Protein AF-A0A954NWB4-F1 (afdb_monomer)

Mean predicted aligned error: 10.96 Å

Foldseek 3Di:
DWDQDPVRDIRDDDPDDPVVVLVVCCVPFCPPPPLLNLLVVLLCCCPVVVDDLVVSCVVVVHDSVVNVVSPVVNVVVVVVVCVVPPPPPCPPPPPPDD

Secondary structure (DSSP, 8-state):
-EEE-TTS-EEEPP---HHHHHHHHIIIIITT-HHHHHHHHHHHHHHTS---HHHHHHHHT--HHHHHHHHHHHHHHHHHHHHT-GGGG---STT---

Nearest PDB structures (foldseek):
  3hug-assembly6_K  TM=6.829E-01  e=3.102E-02  Mycobacterium tuberculosis H37Rv
  3hug-assembly1_C  TM=6.570E-01  e=5.133E-02  Mycobacterium tuberculosis H37Rv
  6kon-assembly1_F  TM=6.751E-01  e=4.526E-02  Mycobacterium tuberculosis H37Rv
  1s7o-assembly1_C  TM=6.847E-01  e=1.092E-01  Streptococcus pyogenes serotype M3
  3hug-assembly4_M  TM=6.579E-01  e=9.631E-02  Mycobacterium tuberculosis H37Rv

Radius of gyration: 16.56 Å; Cα contacts (8 Å, |Δi|>4): 60; chains: 1; bounding box: 30×27×53 Å

Sequence (98 aa):
MSVAKPNGTKVVLPRTGADEFWQTVHDHYAGDDARKWKYLAMLALRENAGWPLDRIGNVFGHPKGHITRCLRRIKEELRGSFYRSPDFLELSDDNFEL

Solvent-accessible surface area (backbone atoms only — not comparable to full-atom values): 5932 Å² total; per-residue (Å²): 100,71,50,69,46,99,88,67,53,71,42,72,48,76,92,62,53,73,64,57,51,52,48,51,50,37,63,76,72,24,59,89,39,65,67,49,44,54,33,51,54,53,40,43,41,39,72,75,68,62,48,54,57,60,63,53,12,62,76,71,76,40,56,47,73,56,48,53,51,43,46,52,49,49,53,51,53,51,49,57,54,54,76,73,43,82,69,78,73,65,70,73,81,85,81,79,79,135

Structure (mmCIF, N/CA/C/O backbone):
data_AF-A0A954NWB4-F1
#
_entry.id   AF-A0A954NWB4-F1
#
loop_
_atom_site.group_PDB
_atom_site.id
_atom_site.type_symbol
_atom_site.label_atom_id
_atom_site.label_alt_id
_atom_site.label_comp_id
_atom_site.label_asym_id
_atom_site.label_entity_id
_atom_site.label_seq_id
_atom_site.pdbx_PDB_ins_code
_atom_site.Cartn_x
_atom_site.Cartn_y
_atom_site.Cartn_z
_atom_site.occupancy
_atom_site.B_iso_or_equiv
_atom_site.auth_seq_id
_atom_site.auth_comp_id
_atom_site.auth_asym_id
_atom_site.auth_atom_id
_atom_site.pdbx_PDB_model_num
ATOM 1 N N . MET A 1 1 ? -19.387 -4.746 -15.414 1.00 50.84 1 MET A N 1
ATOM 2 C CA . MET A 1 1 ? -20.187 -3.507 -15.249 1.00 50.84 1 MET A CA 1
ATOM 3 C C . MET A 1 1 ? -19.360 -2.334 -15.757 1.00 50.84 1 MET A C 1
ATOM 5 O O . MET A 1 1 ? -18.149 -2.480 -15.832 1.00 50.84 1 MET A O 1
ATOM 9 N N . SER A 1 2 ? -19.962 -1.199 -16.114 1.00 41.84 2 SER A N 1
ATOM 10 C CA . SER A 1 2 ? -19.205 0.010 -16.475 1.00 41.84 2 SER A CA 1
ATOM 11 C C . SER A 1 2 ? -19.595 1.176 -15.580 1.00 41.84 2 SER A C 1
ATOM 13 O O . SER A 1 2 ? -20.780 1.351 -15.308 1.00 41.84 2 SER A O 1
ATOM 15 N N . VAL A 1 3 ? -18.617 1.981 -15.176 1.00 60.47 3 VAL A N 1
ATOM 16 C CA . VAL A 1 3 ? -18.827 3.225 -14.429 1.00 60.47 3 VAL A CA 1
ATOM 17 C C . VAL A 1 3 ? -18.478 4.390 -15.345 1.00 60.47 3 VAL A C 1
ATOM 19 O O . VAL A 1 3 ? -17.403 4.411 -15.939 1.00 60.47 3 VAL A O 1
ATOM 22 N N . ALA A 1 4 ? -19.384 5.355 -15.478 1.00 60.03 4 ALA A N 1
ATOM 23 C CA . ALA A 1 4 ? -19.098 6.600 -16.178 1.00 60.03 4 ALA A CA 1
ATOM 24 C C . ALA A 1 4 ? -18.468 7.596 -15.198 1.00 60.03 4 ALA A C 1
ATOM 26 O O . ALA A 1 4 ? -19.029 7.874 -14.137 1.00 60.03 4 ALA A O 1
ATOM 27 N N . LYS A 1 5 ? -17.293 8.126 -15.540 1.00 61.66 5 LYS A N 1
ATOM 28 C CA . LYS A 1 5 ? -16.708 9.267 -14.832 1.00 61.66 5 LYS A CA 1
ATOM 29 C C . LYS A 1 5 ? -17.527 10.541 -15.130 1.00 61.66 5 LYS A C 1
ATOM 31 O O . LYS A 1 5 ? -18.162 10.616 -16.181 1.00 61.66 5 LYS A O 1
ATOM 36 N N . PRO A 1 6 ? -17.471 11.577 -14.269 1.00 60.72 6 PRO A N 1
ATOM 37 C CA . PRO A 1 6 ? -18.175 12.848 -14.495 1.00 60.72 6 PRO A CA 1
ATOM 38 C C . PRO A 1 6 ? -17.804 13.564 -15.803 1.00 60.72 6 PRO A C 1
ATOM 40 O O . PRO A 1 6 ? -18.584 14.356 -16.314 1.00 60.72 6 PRO A O 1
ATOM 43 N N . ASN A 1 7 ? -16.626 13.271 -16.360 1.00 75.69 7 ASN A N 1
ATOM 44 C CA . ASN A 1 7 ? -16.160 13.781 -17.652 1.00 75.69 7 ASN A CA 1
ATOM 45 C C . ASN A 1 7 ? -16.681 12.969 -18.860 1.00 75.69 7 ASN A C 1
ATOM 47 O O . ASN A 1 7 ? -16.191 13.152 -19.969 1.00 75.69 7 ASN A O 1
ATOM 51 N N . GLY A 1 8 ? -17.609 12.031 -18.650 1.00 70.19 8 GLY A N 1
ATOM 52 C CA . GLY A 1 8 ? -18.192 11.194 -19.701 1.00 70.19 8 GLY A CA 1
ATOM 53 C C . GLY A 1 8 ? -17.368 9.960 -20.080 1.00 70.19 8 GLY A C 1
ATOM 54 O O . GLY A 1 8 ? -17.852 9.127 -20.844 1.00 70.19 8 GLY A O 1
ATOM 55 N N . THR A 1 9 ? -16.159 9.775 -19.534 1.00 76.19 9 THR A N 1
ATOM 56 C CA . THR A 1 9 ? -15.348 8.586 -19.831 1.00 76.19 9 THR A CA 1
ATOM 57 C C . THR A 1 9 ? -15.987 7.340 -19.221 1.00 76.19 9 THR A C 1
ATOM 59 O O . THR A 1 9 ? -16.105 7.216 -17.997 1.00 76.19 9 THR A O 1
ATOM 62 N N . LYS A 1 10 ? -16.372 6.387 -20.072 1.00 55.59 10 LYS A N 1
ATOM 63 C CA . LYS A 1 10 ? -16.905 5.090 -19.653 1.00 55.59 10 LYS A CA 1
ATOM 64 C C . LYS A 1 10 ? -15.752 4.155 -19.298 1.00 55.59 10 LYS A C 1
ATOM 66 O O . LYS A 1 10 ? -15.030 3.690 -20.168 1.00 55.59 10 LYS A O 1
ATOM 71 N N . VAL A 1 11 ? -15.596 3.862 -18.013 1.00 64.69 11 VAL A N 1
ATOM 72 C CA . VAL A 1 11 ? -14.628 2.881 -17.522 1.00 64.69 11 VAL A CA 1
ATOM 73 C C . VAL A 1 11 ? -15.321 1.528 -17.458 1.00 64.69 11 VAL A C 1
ATOM 75 O O . VAL A 1 11 ? -16.252 1.327 -16.672 1.00 64.69 11 VAL A O 1
ATOM 78 N N . VAL A 1 12 ? -14.895 0.595 -18.306 1.00 64.81 12 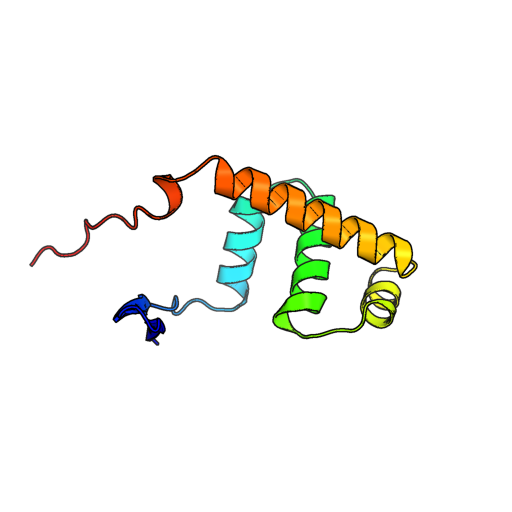VAL A N 1
ATOM 79 C CA . VAL A 1 12 ? -15.311 -0.805 -18.207 1.00 64.81 12 VAL A CA 1
ATOM 80 C C . VAL A 1 12 ? -14.546 -1.422 -17.046 1.00 64.81 12 VAL A C 1
ATOM 82 O O . VAL A 1 12 ? -13.321 -1.472 -17.062 1.00 64.81 12 VAL A O 1
ATOM 85 N N . LEU A 1 13 ? -15.267 -1.859 -16.014 1.00 55.25 13 LEU A N 1
ATOM 86 C CA . LEU A 1 13 ? -14.651 -2.606 -14.928 1.00 55.25 13 LEU A CA 1
ATOM 87 C C . LEU A 1 13 ? -14.419 -4.039 -15.424 1.00 55.25 13 LEU A C 1
ATOM 89 O O . LEU A 1 13 ? -15.395 -4.663 -15.876 1.00 55.25 13 LEU A O 1
ATOM 93 N N . PRO A 1 14 ? -13.178 -4.555 -15.351 1.00 58.75 14 PRO A N 1
ATOM 94 C CA . PRO A 1 14 ? -12.882 -5.942 -15.680 1.00 58.75 14 PRO A CA 1
ATOM 95 C C . PRO A 1 14 ? -13.857 -6.877 -14.957 1.00 58.75 14 PRO A C 1
ATOM 97 O O . PRO A 1 14 ? -14.180 -6.669 -13.787 1.00 58.75 14 PRO A O 1
ATOM 100 N N . ARG A 1 15 ? -14.359 -7.903 -15.654 1.00 63.03 15 ARG A N 1
ATOM 101 C CA . ARG A 1 15 ? -15.210 -8.957 -15.060 1.00 63.03 15 ARG A CA 1
ATOM 102 C C . ARG A 1 15 ? -14.378 -10.011 -14.316 1.00 63.03 15 ARG A C 1
ATOM 104 O O . ARG A 1 15 ? -14.805 -11.152 -14.191 1.00 63.03 15 ARG A O 1
ATOM 111 N N . THR A 1 16 ? -13.187 -9.629 -13.884 1.00 64.75 16 THR A N 1
ATOM 112 C CA . THR A 1 16 ? -12.193 -10.512 -13.299 1.00 64.75 16 THR A CA 1
ATOM 113 C C . THR A 1 16 ? -12.475 -10.706 -11.816 1.00 64.75 16 THR A C 1
ATOM 115 O O . THR A 1 16 ? -12.951 -9.790 -11.135 1.00 64.75 16 THR A O 1
ATOM 118 N N . GLY A 1 17 ? -12.199 -11.905 -11.308 1.00 71.00 17 GLY A N 1
ATOM 119 C CA . GLY A 1 17 ? -12.298 -12.191 -9.876 1.00 71.00 17 G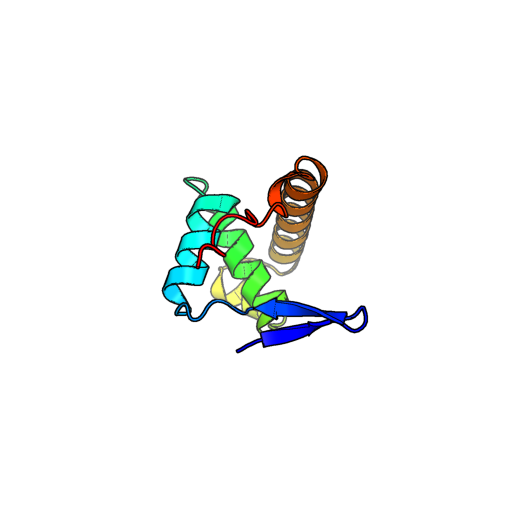LY A CA 1
ATOM 120 C C . GLY A 1 17 ? -11.296 -11.365 -9.060 1.00 71.00 17 GLY A C 1
ATOM 121 O O . GLY A 1 17 ? -10.353 -10.788 -9.606 1.00 71.00 17 GLY A O 1
ATOM 122 N N . ALA A 1 18 ? -11.473 -11.326 -7.734 1.00 69.69 18 ALA A N 1
ATOM 123 C CA . ALA A 1 18 ? -10.500 -10.689 -6.840 1.00 69.69 18 ALA A CA 1
ATOM 124 C C . ALA A 1 18 ? -9.088 -11.270 -7.042 1.00 69.69 18 ALA A C 1
ATOM 126 O O . ALA A 1 18 ? -8.113 -10.526 -7.006 1.00 69.69 18 ALA A O 1
ATOM 127 N N . ASP A 1 19 ? -8.994 -12.568 -7.332 1.00 78.88 19 ASP A N 1
ATOM 128 C CA . ASP A 1 19 ? -7.730 -13.281 -7.522 1.00 78.88 19 ASP A CA 1
ATOM 129 C C . ASP A 1 19 ? -6.960 -12.794 -8.757 1.00 78.88 19 ASP A C 1
ATOM 131 O O . ASP A 1 19 ? -5.779 -12.480 -8.658 1.00 78.88 19 ASP A O 1
ATOM 135 N N . GLU A 1 20 ? -7.629 -12.633 -9.900 1.00 79.50 20 GLU A N 1
ATOM 136 C CA . GLU A 1 20 ? -7.013 -12.121 -11.135 1.00 79.50 20 GLU A CA 1
ATOM 137 C C . GLU A 1 20 ? -6.558 -10.663 -10.988 1.00 79.50 20 GLU A C 1
ATOM 139 O O . GLU A 1 20 ? -5.494 -10.278 -11.481 1.00 79.50 20 GLU A O 1
ATOM 144 N N . PHE A 1 21 ? -7.328 -9.848 -10.259 1.00 81.56 21 PHE A N 1
ATOM 145 C CA . PHE A 1 21 ? -6.904 -8.495 -9.912 1.00 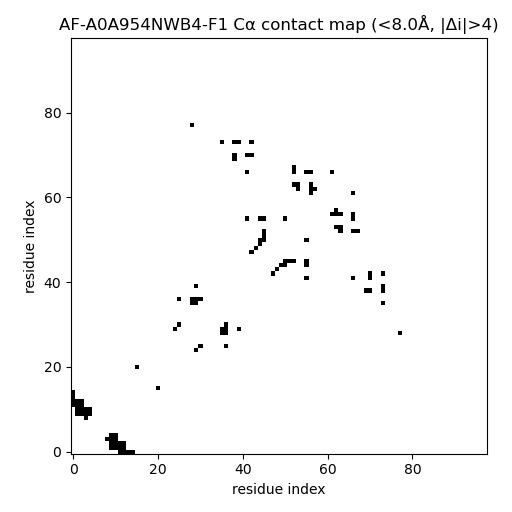81.56 21 PHE A CA 1
ATOM 146 C C . PHE A 1 21 ? -5.630 -8.520 -9.061 1.00 81.56 21 PHE A C 1
ATOM 148 O O . PHE A 1 21 ? -4.673 -7.810 -9.370 1.00 81.56 21 PHE A O 1
ATOM 155 N N . TRP A 1 22 ? -5.586 -9.345 -8.011 1.00 84.25 22 TRP A N 1
ATOM 156 C CA . TRP A 1 22 ? -4.408 -9.443 -7.150 1.00 84.25 22 TRP A CA 1
ATOM 157 C C . TRP A 1 22 ? -3.193 -10.011 -7.875 1.00 84.25 22 TRP A C 1
ATOM 159 O O . TRP A 1 22 ? -2.092 -9.525 -7.627 1.00 84.25 22 TRP A O 1
ATOM 169 N N . GLN A 1 23 ? -3.389 -10.948 -8.801 1.00 86.62 23 GLN A N 1
ATOM 170 C CA . GLN A 1 23 ? -2.333 -11.461 -9.669 1.00 86.62 23 GLN A CA 1
ATOM 171 C C . GLN A 1 23 ? -1.759 -10.347 -10.551 1.00 86.62 23 GLN A C 1
ATOM 173 O O . GLN A 1 23 ? -0.556 -10.111 -10.547 1.00 86.62 23 GLN A O 1
ATOM 178 N N . THR A 1 24 ? -2.624 -9.567 -11.202 1.00 86.25 24 THR A N 1
ATOM 179 C CA . THR A 1 24 ? -2.209 -8.411 -12.012 1.00 86.25 24 THR A CA 1
ATOM 180 C C . THR A 1 24 ? -1.430 -7.396 -11.167 1.00 86.25 24 THR A C 1
ATOM 182 O O . THR A 1 24 ? -0.368 -6.918 -11.563 1.00 86.25 24 THR A O 1
ATOM 185 N N . VAL A 1 25 ? -1.924 -7.069 -9.967 1.00 86.88 25 VAL A N 1
ATOM 186 C CA . VAL A 1 25 ? -1.230 -6.134 -9.069 1.00 86.88 25 VAL A CA 1
ATOM 187 C C . VAL A 1 25 ? 0.127 -6.688 -8.634 1.00 86.88 25 VAL A C 1
ATOM 189 O O . VAL A 1 25 ? 1.102 -5.934 -8.578 1.00 86.88 25 VAL A O 1
ATOM 192 N N . HIS A 1 26 ? 0.197 -7.981 -8.321 1.00 89.38 26 HIS A N 1
ATOM 193 C CA . HIS A 1 26 ? 1.437 -8.650 -7.962 1.00 89.38 26 HIS A CA 1
ATOM 194 C C . HIS A 1 26 ? 2.452 -8.538 -9.103 1.00 89.38 26 HIS A C 1
ATOM 196 O O . HIS A 1 26 ? 3.521 -7.964 -8.901 1.00 89.38 26 HIS A O 1
ATOM 202 N N . ASP A 1 27 ? 2.089 -8.978 -10.303 1.00 88.94 27 ASP A N 1
ATOM 203 C CA . ASP A 1 27 ? 3.008 -9.090 -11.437 1.00 88.94 27 ASP A CA 1
ATOM 204 C C . ASP A 1 27 ? 3.516 -7.727 -11.915 1.00 88.94 27 ASP A C 1
ATOM 206 O O . ASP A 1 27 ? 4.702 -7.569 -12.202 1.00 88.94 27 ASP A O 1
ATOM 210 N N . HIS A 1 28 ? 2.652 -6.708 -11.928 1.00 86.62 28 HIS A N 1
ATOM 211 C CA . HIS A 1 28 ? 3.027 -5.384 -12.427 1.00 86.62 28 HIS A CA 1
ATOM 212 C C . HIS A 1 28 ? 3.725 -4.491 -11.395 1.00 86.62 28 HIS A C 1
ATOM 214 O O . HIS A 1 28 ? 4.546 -3.655 -11.778 1.00 86.62 28 HIS A O 1
ATOM 220 N N . TYR A 1 29 ? 3.408 -4.615 -10.100 1.00 87.25 29 TYR A N 1
ATOM 221 C CA . TYR A 1 29 ? 3.897 -3.661 -9.091 1.00 87.25 29 TYR A CA 1
ATOM 222 C C . TYR A 1 29 ? 4.840 -4.264 -8.050 1.00 87.25 29 TYR A C 1
ATOM 224 O O . TYR A 1 29 ? 5.710 -3.544 -7.542 1.00 87.25 29 TYR A O 1
ATOM 232 N N . ALA A 1 30 ? 4.689 -5.544 -7.707 1.00 90.81 30 ALA A N 1
ATOM 233 C CA . ALA A 1 30 ? 5.576 -6.217 -6.761 1.00 90.81 30 ALA A CA 1
ATOM 234 C C . ALA A 1 30 ? 6.662 -7.034 -7.469 1.00 90.81 30 ALA A C 1
ATOM 236 O O . ALA A 1 30 ? 7.835 -6.894 -7.112 1.00 90.81 30 ALA A O 1
ATOM 237 N N . GLY A 1 31 ? 6.285 -7.843 -8.464 1.00 90.31 31 GLY A N 1
ATOM 238 C CA . GLY A 1 31 ? 7.139 -8.888 -9.021 1.00 90.31 31 GLY A CA 1
ATOM 239 C C . GLY A 1 31 ? 7.712 -9.751 -7.896 1.00 90.31 31 GLY A C 1
ATOM 240 O O . GLY A 1 31 ? 6.989 -10.171 -6.997 1.00 90.31 31 GLY A O 1
ATOM 241 N N . ASP A 1 32 ? 9.034 -9.910 -7.877 1.00 89.88 32 ASP A N 1
ATOM 242 C CA . ASP A 1 32 ? 9.740 -10.681 -6.844 1.00 89.88 32 ASP A CA 1
ATOM 243 C C . ASP A 1 32 ? 10.009 -9.897 -5.536 1.00 89.88 32 ASP A C 1
ATOM 245 O O . ASP A 1 32 ? 10.546 -10.445 -4.568 1.00 89.88 32 ASP A O 1
ATOM 249 N N . ASP A 1 33 ? 9.662 -8.603 -5.455 1.00 93.62 33 ASP A N 1
ATOM 250 C CA . ASP A 1 33 ? 9.878 -7.792 -4.246 1.00 93.62 33 ASP A CA 1
ATOM 251 C C . ASP A 1 33 ? 8.778 -8.072 -3.202 1.00 93.62 33 ASP A C 1
ATOM 253 O O . ASP A 1 33 ? 7.761 -7.375 -3.095 1.00 93.62 33 ASP A O 1
ATOM 257 N N . ALA A 1 34 ? 9.031 -9.071 -2.354 1.00 92.69 34 ALA A N 1
ATOM 258 C CA . ALA A 1 34 ? 8.146 -9.456 -1.252 1.00 92.69 34 ALA A CA 1
ATOM 259 C C . ALA A 1 34 ? 7.834 -8.300 -0.278 1.00 92.69 34 ALA A C 1
ATOM 261 O O . ALA A 1 34 ? 6.761 -8.255 0.336 1.00 92.69 34 ALA A O 1
ATOM 262 N N . ARG A 1 35 ? 8.744 -7.327 -0.128 1.00 94.88 35 ARG A N 1
ATOM 263 C CA . ARG A 1 35 ? 8.502 -6.136 0.698 1.00 94.88 35 ARG A CA 1
ATOM 264 C C . ARG A 1 35 ? 7.475 -5.228 0.025 1.00 94.88 35 ARG A C 1
ATOM 266 O O . ARG A 1 35 ? 6.573 -4.752 0.717 1.00 94.88 35 ARG A O 1
ATOM 273 N N . LYS A 1 36 ? 7.578 -4.984 -1.286 1.00 94.50 36 LYS A N 1
ATOM 274 C CA . LYS A 1 36 ? 6.553 -4.229 -2.030 1.00 94.50 36 LYS A CA 1
ATOM 275 C C . LYS A 1 36 ? 5.206 -4.920 -1.960 1.00 94.50 36 LYS A C 1
ATOM 277 O O . LYS A 1 36 ? 4.222 -4.247 -1.662 1.00 94.50 36 LYS A O 1
ATOM 282 N N . TRP A 1 37 ? 5.167 -6.241 -2.126 1.00 95.19 37 TRP A N 1
ATOM 283 C CA . TRP A 1 37 ? 3.920 -6.993 -2.016 1.00 95.19 37 TRP A CA 1
ATOM 284 C C . TRP A 1 37 ? 3.245 -6.796 -0.655 1.00 95.19 37 TRP A C 1
ATOM 286 O O . TRP A 1 37 ? 2.078 -6.409 -0.568 1.00 95.19 37 TRP A O 1
ATOM 296 N N . LYS A 1 38 ? 4.022 -6.918 0.429 1.00 95.62 38 LYS A N 1
ATOM 297 C CA . LYS A 1 38 ? 3.549 -6.623 1.787 1.00 95.62 38 LYS A CA 1
ATOM 298 C C . LYS A 1 38 ? 3.019 -5.190 1.925 1.00 95.62 38 LYS A C 1
ATOM 300 O O . LYS A 1 38 ? 2.015 -4.974 2.602 1.00 95.62 38 LYS A O 1
ATOM 305 N N . TYR A 1 39 ? 3.665 -4.201 1.310 1.00 96.69 39 TYR A N 1
ATOM 306 C CA . TYR A 1 39 ? 3.221 -2.806 1.398 1.00 96.69 39 TYR A CA 1
ATOM 307 C C . TYR A 1 39 ? 1.958 -2.535 0.579 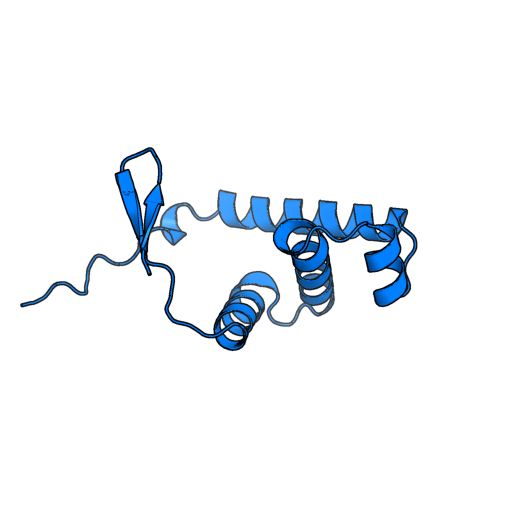1.00 96.69 39 TYR A C 1
ATOM 309 O O . TYR A 1 39 ? 1.117 -1.754 1.023 1.00 96.69 39 TYR A O 1
ATOM 317 N N . LEU A 1 40 ? 1.794 -3.191 -0.571 1.00 95.12 40 LEU A N 1
ATOM 318 C CA . LEU A 1 40 ? 0.571 -3.132 -1.372 1.00 95.12 40 LEU A CA 1
ATOM 319 C C . LEU A 1 40 ? -0.612 -3.740 -0.613 1.00 95.12 40 LEU A C 1
ATOM 321 O O . LEU A 1 40 ? -1.678 -3.131 -0.569 1.00 95.12 40 LEU A O 1
ATOM 325 N N . ALA A 1 41 ? -0.405 -4.857 0.089 1.00 94.69 41 ALA A N 1
ATOM 326 C CA . ALA A 1 41 ? -1.424 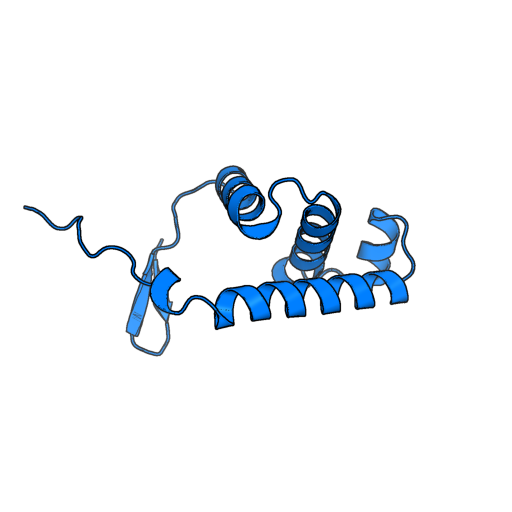-5.433 0.967 1.00 94.69 41 ALA A CA 1
ATOM 327 C C . ALA A 1 41 ? -1.823 -4.471 2.106 1.00 94.69 41 ALA A C 1
ATOM 329 O O . ALA A 1 41 ? -3.009 -4.253 2.360 1.00 94.69 41 ALA A O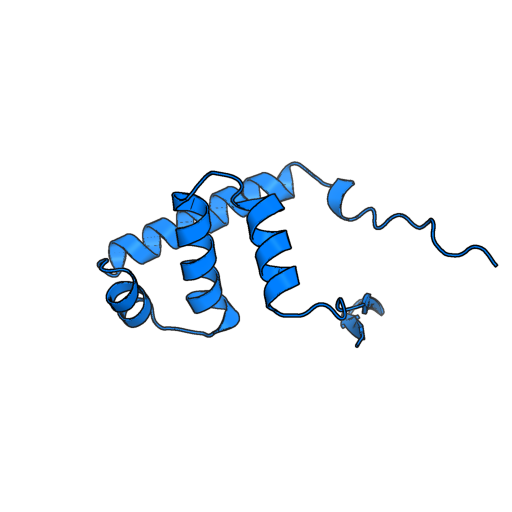 1
ATOM 330 N N . MET A 1 42 ? -0.847 -3.827 2.763 1.00 96.88 42 MET A N 1
ATOM 331 C CA . MET A 1 42 ? -1.126 -2.789 3.770 1.00 96.88 42 MET A CA 1
ATOM 332 C C . MET A 1 42 ? -1.906 -1.610 3.179 1.00 96.88 42 MET A C 1
ATOM 334 O O . MET A 1 42 ? -2.811 -1.079 3.825 1.00 96.88 42 MET A O 1
ATOM 338 N N . LEU A 1 43 ? -1.548 -1.188 1.964 1.00 96.06 43 LEU A N 1
ATOM 339 C CA . LEU A 1 43 ? -2.196 -0.085 1.264 1.00 96.06 43 LEU A CA 1
ATOM 340 C C . LEU A 1 43 ? -3.650 -0.418 0.931 1.00 96.06 43 LEU A C 1
ATOM 342 O O . LEU A 1 43 ? -4.525 0.401 1.193 1.00 96.06 43 LEU A O 1
ATOM 346 N N . ALA A 1 44 ? -3.918 -1.624 0.435 1.00 93.19 44 ALA A N 1
ATOM 347 C CA . ALA A 1 44 ? -5.265 -2.097 0.149 1.00 93.19 44 ALA A CA 1
ATOM 348 C C . ALA A 1 44 ? -6.153 -2.109 1.399 1.00 93.19 44 ALA A C 1
ATOM 350 O O . ALA A 1 44 ? -7.270 -1.592 1.376 1.00 93.19 44 ALA A O 1
ATOM 351 N N . LEU A 1 45 ? -5.645 -2.628 2.521 1.00 92.81 45 LEU A N 1
ATOM 352 C CA . LEU A 1 45 ? -6.379 -2.611 3.789 1.00 92.81 45 LEU A CA 1
ATOM 353 C C . LEU A 1 45 ? -6.684 -1.184 4.243 1.0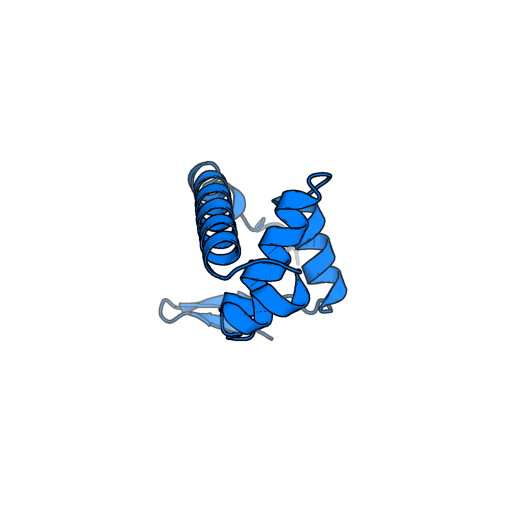0 92.81 45 LEU A C 1
ATOM 355 O O . LEU A 1 45 ? -7.775 -0.911 4.743 1.00 92.81 45 LEU A O 1
ATOM 359 N N . ARG A 1 46 ? -5.734 -0.262 4.053 1.00 95.50 46 ARG A N 1
ATOM 360 C CA . ARG A 1 46 ? -5.912 1.128 4.460 1.00 95.50 46 ARG A CA 1
ATOM 361 C C . ARG A 1 46 ? -6.906 1.880 3.578 1.00 95.50 46 ARG A C 1
ATOM 363 O O . ARG A 1 46 ? -7.795 2.532 4.114 1.00 95.50 46 ARG A O 1
ATOM 370 N N . GLU A 1 47 ? -6.716 1.845 2.266 1.00 91.81 47 GLU A N 1
ATOM 371 C CA . GLU A 1 47 ? -7.415 2.728 1.325 1.00 91.81 47 GLU A CA 1
ATOM 372 C C . GLU A 1 47 ? -8.705 2.101 0.784 1.00 91.81 47 GLU A C 1
ATOM 374 O O . GLU A 1 47 ? -9.686 2.815 0.607 1.00 91.81 47 GLU A O 1
ATOM 379 N N . ASN A 1 48 ? -8.745 0.777 0.587 1.00 87.62 48 ASN A N 1
ATOM 380 C CA . ASN A 1 48 ? -9.918 0.103 0.015 1.00 87.62 48 ASN A CA 1
ATOM 381 C C . ASN A 1 48 ? -10.864 -0.415 1.103 1.00 87.62 48 ASN A C 1
ATOM 383 O O . ASN A 1 48 ? -12.078 -0.340 0.950 1.00 87.62 48 ASN A O 1
ATOM 387 N N . ALA A 1 49 ? -10.316 -0.936 2.207 1.00 87.56 49 ALA A N 1
ATOM 388 C CA . ALA A 1 49 ? -11.110 -1.484 3.310 1.00 87.56 49 ALA A CA 1
ATOM 389 C C . ALA A 1 49 ? -11.258 -0.521 4.504 1.00 87.56 49 ALA A C 1
ATOM 391 O O . ALA A 1 49 ? -11.967 -0.832 5.460 1.00 87.56 49 ALA A O 1
ATOM 392 N N . GLY A 1 50 ? -10.581 0.633 4.485 1.00 92.00 50 GLY A N 1
ATOM 393 C CA . GLY A 1 50 ? -10.697 1.660 5.525 1.00 92.00 50 GLY A CA 1
ATOM 394 C C . GLY A 1 50 ? -10.107 1.270 6.883 1.00 92.00 50 GLY A C 1
ATOM 395 O O . GLY A 1 50 ? -10.444 1.883 7.898 1.00 92.00 50 GLY A O 1
ATOM 396 N N . TRP A 1 51 ? -9.232 0.261 6.946 1.00 96.06 51 TRP A N 1
ATOM 397 C CA . TRP A 1 51 ? -8.706 -0.220 8.221 1.00 96.06 51 TRP A CA 1
ATOM 398 C C . TRP A 1 51 ? -7.878 0.863 8.932 1.00 96.06 51 TRP A C 1
ATOM 400 O O . TRP A 1 51 ? -7.108 1.603 8.299 1.00 96.06 51 TRP A O 1
ATOM 410 N N . PRO A 1 52 ? -7.995 0.976 10.265 1.00 96.31 52 PRO A N 1
ATOM 411 C CA . PRO A 1 52 ? -7.174 1.888 11.042 1.00 96.31 52 PRO A CA 1
ATOM 412 C C . PRO A 1 52 ? -5.744 1.331 11.187 1.00 96.31 52 PRO A C 1
ATOM 414 O O . PRO A 1 52 ? -5.513 0.120 11.154 1.00 96.31 52 PRO A O 1
ATOM 417 N N . LEU A 1 53 ? -4.758 2.229 11.295 1.00 95.94 53 LEU A N 1
ATOM 418 C CA . LEU A 1 53 ? -3.329 1.880 11.200 1.00 95.94 53 LEU A CA 1
ATOM 419 C C . LEU A 1 53 ? -2.853 0.929 12.307 1.00 95.94 53 LEU A C 1
ATOM 421 O O . LEU A 1 53 ? -1.942 0.140 12.085 1.00 95.94 53 LEU A O 1
ATOM 425 N N . ASP A 1 54 ? -3.455 1.011 13.486 1.00 95.75 54 ASP A N 1
ATOM 426 C CA . ASP A 1 54 ? -3.233 0.120 14.625 1.00 95.75 54 ASP A CA 1
ATOM 427 C C . ASP A 1 54 ? -3.668 -1.319 14.320 1.00 95.75 54 ASP A C 1
ATOM 429 O O . ASP A 1 54 ? -2.895 -2.243 14.558 1.00 95.75 54 ASP A O 1
ATOM 433 N N . ARG A 1 55 ? -4.837 -1.529 13.698 1.00 95.38 55 ARG A N 1
ATOM 434 C CA . ARG A 1 55 ? -5.283 -2.876 13.295 1.00 95.38 55 ARG A CA 1
ATOM 435 C C . ARG A 1 55 ? -4.403 -3.480 12.211 1.00 95.38 55 ARG A C 1
ATOM 437 O O . ARG A 1 55 ? -4.080 -4.661 12.279 1.00 95.38 55 ARG A O 1
ATOM 444 N N . ILE A 1 56 ? -3.979 -2.667 11.245 1.00 96.25 56 ILE A N 1
ATOM 445 C CA . ILE A 1 56 ? -3.000 -3.093 10.236 1.00 96.25 56 ILE A CA 1
ATOM 446 C C . ILE A 1 56 ? -1.685 -3.469 10.934 1.00 96.25 56 ILE A C 1
ATOM 448 O O . ILE A 1 56 ? -1.130 -4.534 10.679 1.00 96.25 56 ILE A O 1
ATOM 452 N N . GLY A 1 57 ? -1.215 -2.637 11.866 1.00 95.75 57 GLY A N 1
ATOM 453 C CA . GLY A 1 57 ? -0.034 -2.918 12.679 1.00 95.75 57 GLY A CA 1
ATOM 454 C C . GLY A 1 57 ? -0.105 -4.268 13.390 1.00 95.75 57 GLY A C 1
ATOM 455 O O . GLY A 1 57 ? 0.828 -5.059 13.277 1.00 95.75 57 GLY A O 1
ATOM 456 N N . ASN A 1 58 ? -1.235 -4.571 14.029 1.00 95.31 58 ASN A N 1
ATOM 457 C CA . ASN A 1 58 ? -1.445 -5.833 14.739 1.00 95.31 58 ASN A CA 1
ATOM 458 C C . ASN A 1 58 ? -1.354 -7.056 13.814 1.00 95.31 58 ASN A C 1
ATOM 460 O O . ASN A 1 58 ? -0.693 -8.027 14.166 1.00 95.31 58 ASN A O 1
ATOM 464 N N . VAL A 1 59 ? -1.960 -7.003 12.622 1.00 95.88 59 VAL A N 1
ATOM 465 C CA . VAL A 1 59 ? -1.911 -8.116 11.653 1.00 95.88 59 VAL A CA 1
ATOM 466 C C . VAL A 1 59 ? -0.495 -8.348 11.129 1.00 95.88 59 VAL A C 1
ATOM 468 O O . VAL A 1 59 ? -0.070 -9.486 10.960 1.00 95.88 59 VAL A O 1
ATOM 471 N N . PHE A 1 60 ? 0.258 -7.276 10.878 1.00 94.12 60 PHE A N 1
ATOM 472 C CA . PHE A 1 60 ? 1.596 -7.377 10.292 1.00 94.12 60 PHE A CA 1
ATOM 473 C C . PHE A 1 60 ? 2.741 -7.416 11.313 1.00 94.12 60 PHE A C 1
ATOM 475 O O . PHE A 1 60 ? 3.901 -7.467 10.889 1.00 94.12 60 PHE A O 1
ATOM 482 N N . GLY A 1 61 ? 2.433 -7.378 12.614 1.00 95.06 61 GLY A N 1
ATOM 483 C CA . GLY A 1 61 ? 3.410 -7.393 13.705 1.00 95.06 61 GLY A CA 1
ATOM 484 C C . GLY A 1 61 ? 4.255 -6.120 13.801 1.00 95.06 61 GLY A C 1
ATOM 485 O O . GLY A 1 61 ? 5.430 -6.189 14.148 1.00 95.06 61 GLY A O 1
ATOM 486 N N . HIS A 1 62 ? 3.689 -4.959 13.456 1.00 96.12 62 HIS A N 1
ATOM 487 C CA . HIS A 1 62 ? 4.427 -3.701 13.315 1.00 96.12 62 HIS A CA 1
ATOM 488 C C . HIS A 1 62 ? 3.787 -2.540 14.081 1.00 96.12 62 HIS A C 1
ATOM 490 O O . HIS A 1 62 ? 2.565 -2.396 14.084 1.00 96.12 62 HIS A O 1
ATOM 496 N N . PRO A 1 63 ? 4.586 -1.622 14.657 1.00 96.56 63 PRO A N 1
ATOM 497 C CA . PRO A 1 63 ? 4.044 -0.430 15.293 1.00 96.56 63 PRO A CA 1
ATOM 498 C C . PRO A 1 63 ? 3.458 0.535 14.253 1.00 96.56 63 PRO A C 1
ATOM 500 O O . PRO A 1 63 ? 3.942 0.634 13.122 1.00 96.56 63 PRO A O 1
ATOM 503 N N . LYS A 1 64 ? 2.474 1.344 14.666 1.00 95.31 64 LYS A N 1
ATOM 504 C CA . LYS A 1 64 ? 1.784 2.332 13.811 1.00 95.31 64 LYS A CA 1
ATOM 505 C C . LYS A 1 64 ? 2.739 3.196 12.978 1.00 95.31 64 LYS A C 1
ATOM 507 O O . LYS A 1 64 ? 2.519 3.389 11.788 1.00 95.31 64 LYS A O 1
ATOM 512 N N . GLY A 1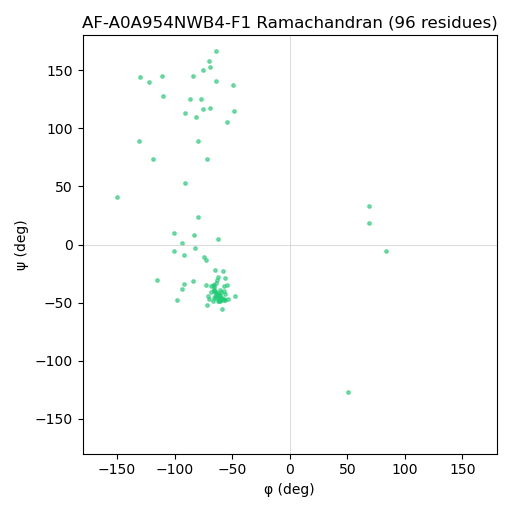 65 ? 3.823 3.691 13.582 1.00 96.75 65 GLY A N 1
ATOM 513 C CA . GLY A 1 65 ? 4.812 4.519 12.882 1.00 96.75 65 GLY A CA 1
ATOM 514 C C . GLY A 1 65 ? 5.546 3.782 11.756 1.00 96.75 65 GLY A C 1
ATOM 515 O O . GLY A 1 65 ? 5.872 4.391 10.739 1.00 96.75 65 GLY A O 1
ATOM 516 N N . HIS A 1 66 ? 5.771 2.473 11.908 1.00 96.81 66 HIS A N 1
ATOM 517 C CA . HIS A 1 66 ? 6.323 1.630 10.849 1.00 96.81 66 HIS A CA 1
ATOM 518 C C . HIS A 1 66 ? 5.325 1.530 9.689 1.00 96.81 66 HIS A C 1
ATOM 520 O O . HIS A 1 66 ? 5.699 1.824 8.557 1.00 96.81 66 HIS A O 1
ATOM 526 N N . ILE A 1 67 ? 4.050 1.234 9.975 1.00 97.62 67 ILE A N 1
ATOM 527 C CA . ILE A 1 67 ? 2.989 1.161 8.955 1.00 97.62 67 ILE A CA 1
ATOM 528 C C . ILE A 1 67 ? 2.888 2.470 8.164 1.00 97.62 67 ILE A C 1
ATOM 530 O O . ILE A 1 67 ? 2.908 2.449 6.935 1.00 97.62 67 ILE A O 1
ATOM 534 N N . THR A 1 68 ? 2.868 3.622 8.841 1.00 97.69 68 THR A N 1
ATOM 535 C CA . THR A 1 68 ? 2.823 4.935 8.176 1.00 97.69 68 THR A CA 1
ATOM 536 C C . THR A 1 68 ? 3.979 5.129 7.190 1.00 97.69 68 THR A C 1
ATOM 538 O O . THR A 1 68 ? 3.769 5.629 6.084 1.00 97.69 68 THR A O 1
ATOM 541 N N . ARG A 1 69 ? 5.203 4.723 7.555 1.00 97.88 69 ARG A N 1
ATOM 542 C CA . ARG A 1 69 ? 6.373 4.835 6.669 1.00 97.88 69 ARG A CA 1
ATOM 543 C C . ARG A 1 69 ? 6.279 3.898 5.467 1.00 97.88 69 ARG A C 1
ATOM 545 O O . ARG A 1 69 ? 6.600 4.331 4.364 1.00 97.88 69 ARG A O 1
ATOM 552 N N . CYS A 1 70 ? 5.818 2.662 5.657 1.00 96.94 70 CYS A N 1
ATOM 553 C CA . CYS A 1 70 ? 5.593 1.715 4.562 1.00 96.94 70 CYS A CA 1
ATOM 554 C C . CYS A 1 70 ? 4.575 2.254 3.556 1.00 96.94 70 CYS A C 1
ATOM 556 O O . CYS A 1 70 ? 4.856 2.282 2.361 1.00 96.94 70 CYS A O 1
ATOM 558 N N . LEU A 1 71 ? 3.438 2.758 4.050 1.00 97.38 71 LEU A N 1
ATOM 559 C CA . LEU A 1 71 ? 2.379 3.334 3.221 1.00 97.38 71 LEU A CA 1
ATOM 560 C C . LEU A 1 71 ? 2.855 4.564 2.447 1.00 97.38 71 LEU A C 1
ATOM 562 O O . LEU A 1 71 ? 2.568 4.697 1.260 1.00 97.38 71 LEU A O 1
ATOM 566 N N . ARG A 1 72 ? 3.604 5.460 3.098 1.00 97.31 72 ARG A N 1
ATOM 567 C CA . ARG A 1 72 ? 4.194 6.621 2.423 1.00 97.31 72 ARG A CA 1
ATOM 568 C C . ARG A 1 72 ? 5.140 6.182 1.307 1.00 97.31 72 ARG A C 1
ATOM 570 O O . ARG A 1 72 ? 4.998 6.645 0.180 1.00 97.31 72 ARG A O 1
ATOM 577 N N . ARG A 1 73 ? 6.038 5.243 1.609 1.00 96.25 73 ARG A N 1
ATOM 578 C CA . ARG A 1 73 ? 7.031 4.741 0.659 1.00 96.25 73 ARG A CA 1
ATOM 579 C C . ARG A 1 73 ? 6.389 4.078 -0.558 1.00 96.25 73 ARG A C 1
ATOM 581 O O . ARG A 1 73 ? 6.758 4.414 -1.672 1.00 96.25 73 ARG A O 1
ATOM 588 N N . ILE A 1 74 ? 5.411 3.186 -0.377 1.00 95.12 74 ILE A N 1
ATOM 589 C CA . ILE A 1 74 ? 4.764 2.531 -1.526 1.00 95.12 74 ILE A CA 1
ATOM 590 C C . ILE A 1 74 ? 3.955 3.523 -2.370 1.00 95.12 74 ILE A C 1
ATOM 592 O O . ILE A 1 74 ? 3.964 3.422 -3.589 1.00 95.12 74 ILE A O 1
ATOM 596 N N . LYS A 1 75 ? 3.325 4.541 -1.763 1.00 94.69 75 LYS A N 1
ATOM 597 C CA . LYS A 1 75 ? 2.651 5.614 -2.517 1.00 94.69 75 LYS A CA 1
ATOM 598 C C . LYS A 1 75 ? 3.637 6.449 -3.340 1.00 94.69 75 LYS A C 1
ATOM 600 O O . LYS A 1 75 ? 3.317 6.817 -4.466 1.00 94.69 75 LYS A O 1
ATOM 605 N N . GLU A 1 76 ? 4.808 6.764 -2.787 1.00 94.00 76 GLU A N 1
ATOM 606 C CA . GLU A 1 76 ? 5.887 7.460 -3.502 1.00 94.00 76 GLU A CA 1
ATOM 607 C C . GLU A 1 76 ? 6.428 6.600 -4.660 1.00 94.00 76 GLU A C 1
ATOM 609 O O . GLU A 1 76 ? 6.539 7.098 -5.779 1.00 94.00 76 GLU A O 1
ATOM 614 N N . GLU A 1 77 ? 6.679 5.307 -4.424 1.00 91.12 77 GLU A N 1
ATOM 615 C CA . GLU A 1 77 ? 7.134 4.352 -5.448 1.00 91.12 77 GLU A CA 1
ATOM 616 C C . GLU A 1 77 ? 6.100 4.212 -6.587 1.00 91.12 77 GLU A C 1
ATOM 618 O O . GLU A 1 77 ? 6.457 4.343 -7.759 1.00 91.12 77 GLU A O 1
ATOM 623 N N . LEU A 1 78 ? 4.812 4.041 -6.261 1.00 89.31 78 LEU A N 1
ATOM 624 C CA . LEU A 1 78 ? 3.731 3.960 -7.252 1.00 89.31 78 LEU A CA 1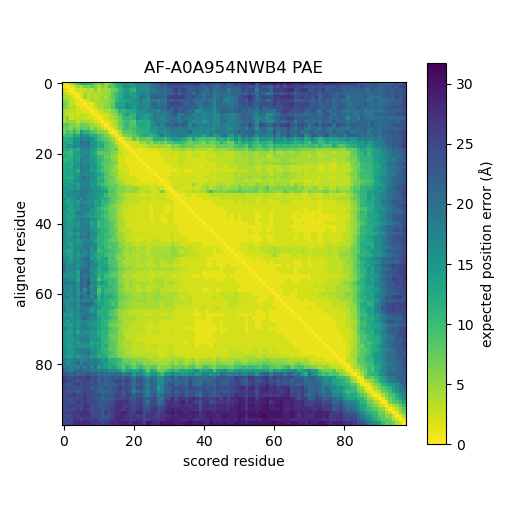
ATOM 625 C C . LEU A 1 78 ? 3.613 5.246 -8.074 1.00 89.31 78 LEU A C 1
ATOM 627 O O . LEU A 1 78 ? 3.568 5.186 -9.300 1.00 89.31 78 LEU A O 1
ATOM 631 N N . ARG A 1 79 ? 3.612 6.418 -7.421 1.00 87.81 79 ARG A N 1
ATOM 632 C CA . ARG A 1 79 ? 3.594 7.709 -8.128 1.00 87.81 79 ARG A CA 1
ATOM 633 C C . ARG A 1 79 ? 4.774 7.827 -9.079 1.00 87.81 79 ARG A C 1
ATOM 635 O O . ARG A 1 79 ? 4.570 8.184 -10.231 1.00 87.81 79 ARG A O 1
ATOM 642 N N . GLY A 1 80 ? 5.982 7.498 -8.623 1.00 85.12 80 GLY A N 1
ATOM 643 C CA . GLY A 1 80 ? 7.177 7.519 -9.465 1.00 85.12 80 GLY A CA 1
ATOM 644 C C . GLY A 1 80 ? 7.049 6.629 -10.704 1.00 85.12 80 GLY A C 1
ATOM 645 O O . GLY A 1 80 ? 7.521 7.017 -11.769 1.00 85.12 80 GLY A O 1
ATOM 646 N N . SER A 1 81 ? 6.373 5.482 -10.588 1.00 80.00 81 SER A N 1
ATOM 647 C CA . SER A 1 81 ? 6.095 4.603 -11.728 1.00 80.00 81 SER A CA 1
ATOM 648 C C . SER A 1 81 ? 5.080 5.209 -12.701 1.00 80.00 81 SER A C 1
ATOM 650 O O . SER A 1 81 ? 5.332 5.226 -13.901 1.00 80.00 81 SER A O 1
ATOM 652 N N . PHE A 1 82 ? 3.962 5.748 -12.204 1.00 73.69 82 PHE A N 1
ATOM 653 C CA . PHE A 1 82 ? 2.930 6.344 -13.063 1.00 73.69 82 PHE A CA 1
ATOM 654 C C . PHE A 1 82 ? 3.392 7.640 -13.740 1.00 73.69 82 PHE A C 1
ATOM 656 O O . PHE A 1 82 ? 3.066 7.874 -14.895 1.00 73.69 82 PHE A O 1
ATOM 663 N N . TYR A 1 83 ? 4.201 8.466 -13.067 1.00 64.38 83 TYR A N 1
ATOM 664 C CA . TYR A 1 83 ? 4.767 9.677 -13.675 1.00 64.38 83 TYR A CA 1
ATOM 665 C C . TYR A 1 83 ? 5.735 9.381 -14.829 1.00 64.38 83 TYR A C 1
ATOM 667 O O . TYR A 1 83 ? 5.976 10.259 -15.652 1.00 64.38 83 TYR A O 1
ATOM 675 N N . ARG A 1 84 ? 6.311 8.174 -14.886 1.00 58.66 84 ARG A N 1
ATOM 676 C CA . ARG A 1 84 ? 7.270 7.770 -15.925 1.00 58.66 84 ARG A CA 1
ATOM 677 C C . ARG A 1 84 ? 6.632 7.089 -17.134 1.00 58.66 84 ARG A C 1
ATOM 679 O O . ARG A 1 84 ? 7.334 6.890 -18.115 1.00 58.66 84 ARG A O 1
ATOM 686 N N . SER A 1 85 ? 5.348 6.747 -17.082 1.00 49.84 85 SER A N 1
ATOM 687 C CA . SER A 1 85 ? 4.652 6.092 -18.191 1.00 49.84 85 SER A CA 1
ATOM 688 C C . SER A 1 85 ? 3.331 6.812 -18.481 1.00 49.84 85 SER A C 1
ATOM 690 O O . SER A 1 85 ? 2.301 6.464 -17.902 1.00 49.84 85 SER A O 1
ATOM 692 N N . PRO A 1 86 ? 3.345 7.836 -19.357 1.00 51.50 86 PRO A N 1
ATOM 693 C CA . PRO A 1 86 ? 2.126 8.339 -19.990 1.00 51.50 86 PRO A CA 1
ATOM 694 C C . PRO A 1 86 ? 1.460 7.262 -20.865 1.00 51.50 86 PRO A C 1
ATOM 696 O O . PRO A 1 86 ? 0.239 7.246 -20.990 1.00 51.50 86 PRO A O 1
ATOM 699 N N . ASP A 1 87 ? 2.265 6.339 -21.398 1.00 54.53 87 ASP A N 1
ATOM 700 C CA . ASP A 1 87 ? 1.879 5.353 -22.415 1.00 54.53 87 ASP A CA 1
ATOM 701 C C . ASP A 1 87 ? 0.976 4.225 -21.874 1.00 54.53 87 ASP A C 1
ATOM 703 O O . ASP A 1 87 ? 0.359 3.490 -22.634 1.00 54.53 87 ASP A O 1
ATOM 707 N N . PHE A 1 88 ? 0.845 4.070 -20.550 1.00 49.31 88 PHE A N 1
ATOM 708 C CA . PHE A 1 88 ? 0.120 2.935 -19.955 1.00 49.31 88 PHE A CA 1
ATOM 709 C C . PHE A 1 88 ? -1.415 3.021 -20.074 1.00 49.31 88 PHE A C 1
ATOM 711 O O . PHE A 1 88 ? -2.114 2.054 -19.775 1.00 49.31 88 PHE A O 1
ATOM 718 N N . LEU A 1 89 ? -1.964 4.172 -20.478 1.00 45.53 89 LEU A N 1
ATOM 719 C CA . LEU A 1 89 ? -3.401 4.325 -20.745 1.00 45.53 89 LEU A CA 1
ATOM 720 C C . LEU A 1 89 ? -3.753 4.266 -22.235 1.00 45.53 89 LEU A C 1
ATOM 722 O O . LEU A 1 89 ? -4.912 4.510 -22.575 1.00 45.53 89 LEU A O 1
ATOM 726 N N . GLU A 1 90 ? -2.813 3.884 -23.104 1.00 46.28 90 GLU A N 1
ATOM 727 C CA . GLU A 1 90 ? -3.137 3.382 -24.441 1.00 46.28 90 GLU A CA 1
ATOM 728 C C . GLU A 1 90 ? -3.756 1.986 -24.292 1.00 46.28 90 GLU A C 1
ATOM 730 O O . GLU A 1 90 ? -3.144 0.950 -24.541 1.00 46.28 90 GLU A O 1
ATOM 735 N N . LEU A 1 91 ? -5.005 1.957 -23.816 1.00 48.53 91 LEU A N 1
ATOM 736 C CA . LEU A 1 91 ? -5.912 0.867 -24.134 1.00 48.53 91 LEU A CA 1
ATOM 737 C C . LEU A 1 91 ? -5.922 0.799 -25.658 1.00 48.53 91 LEU A C 1
ATOM 739 O O . LEU A 1 91 ? -6.463 1.693 -26.299 1.00 48.53 91 LEU A O 1
ATOM 743 N N . SER A 1 92 ? -5.251 -0.206 -26.209 1.00 43.94 92 SER A N 1
ATOM 744 C CA . SER A 1 92 ? -5.209 -0.467 -27.639 1.00 43.94 92 SER A CA 1
ATOM 745 C C . SER A 1 92 ? -6.636 -0.429 -28.183 1.00 43.94 92 SER A C 1
ATOM 747 O O . SER A 1 92 ? -7.452 -1.285 -27.828 1.00 43.94 92 SER A O 1
ATOM 749 N N . ASP A 1 93 ? -6.918 0.549 -29.041 1.00 47.66 93 ASP A N 1
ATOM 750 C CA . ASP A 1 93 ? -8.154 0.677 -29.822 1.00 47.66 93 ASP A CA 1
ATOM 751 C C . ASP A 1 93 ? -8.367 -0.506 -30.805 1.00 47.66 93 ASP A C 1
ATOM 753 O O . ASP A 1 93 ? -9.351 -0.547 -31.539 1.00 47.66 93 ASP A O 1
ATOM 757 N N . ASP A 1 94 ? -7.503 -1.525 -30.780 1.00 46.91 94 ASP A N 1
ATOM 758 C CA . ASP A 1 94 ? -7.488 -2.669 -31.696 1.00 46.91 94 ASP A CA 1
ATOM 759 C C . ASP A 1 94 ? -8.325 -3.866 -31.212 1.00 46.91 94 ASP A C 1
ATOM 761 O O . ASP A 1 94 ? -7.846 -4.996 -31.144 1.00 46.91 94 ASP A O 1
ATOM 765 N N . ASN A 1 95 ? -9.597 -3.653 -30.868 1.00 42.47 95 ASN A N 1
ATOM 766 C CA . ASN A 1 95 ? -10.572 -4.760 -30.864 1.00 42.47 95 ASN A CA 1
ATOM 767 C C . ASN A 1 95 ? -12.007 -4.301 -31.175 1.00 42.47 95 ASN A C 1
ATOM 769 O O . ASN A 1 95 ? -12.984 -4.774 -30.589 1.00 42.47 95 ASN A O 1
ATOM 773 N N . PHE A 1 96 ? -12.129 -3.386 -32.136 1.00 43.69 96 PHE A N 1
ATOM 774 C CA . PHE A 1 96 ? -13.358 -3.174 -32.898 1.00 43.69 96 PHE A CA 1
ATOM 775 C C . PHE A 1 96 ? -13.081 -3.451 -34.379 1.00 43.69 96 PHE A C 1
ATOM 777 O O . PHE A 1 96 ? -13.022 -2.531 -35.188 1.00 43.69 96 PHE A O 1
ATOM 784 N N . GLU A 1 97 ? -12.932 -4.724 -34.737 1.00 38.03 97 GLU A N 1
ATOM 785 C CA . GLU A 1 97 ? -13.188 -5.158 -36.112 1.00 38.03 97 GLU A CA 1
ATOM 786 C C . GLU A 1 97 ? -14.442 -6.042 -36.152 1.00 38.03 97 GLU A C 1
ATOM 788 O O . GLU A 1 97 ? -14.790 -6.711 -35.177 1.00 38.03 97 GLU A O 1
ATOM 793 N N . LEU A 1 98 ? -15.148 -5.879 -37.271 1.00 39.41 98 LEU A N 1
ATOM 794 C CA . LEU A 1 98 ? -16.573 -6.087 -37.553 1.00 39.41 98 LEU A CA 1
ATOM 795 C C . LEU A 1 98 ? -17.086 -7.530 -37.469 1.00 39.41 98 LEU A C 1
ATOM 797 O O . LEU A 1 98 ? -16.352 -8.458 -37.872 1.00 39.41 98 LEU A O 1
#

pLDDT: mean 79.54, std 18.89, range [38.03, 97.88]